Protein AF-A0A1R1YN65-F1 (afdb_monomer_lite)

Secondary structure (DSSP, 8-state):
-----------EEEEEEES-SS--EEEEESSGGG-SEEEEE-PPBT------S-SEEEEESS-EEEEEEEEETTTEEEEEEEE--SS---TT-----

Radius of gyration: 13.5 Å; chains: 1; bounding box: 42×22×29 Å

Sequence (97 aa):
MFKSIALLAAVSASLFVSVNSQSPFLKFYAHRRYNIKVKQFTPRINRCYTIGSFNSAKFLGTIIGRVKMYTGPGCTGHSAVRHLSTHPMLPNSIARY

Structure (mmCIF, N/CA/C/O backbone):
data_AF-A0A1R1YN65-F1
#
_entry.id   AF-A0A1R1YN65-F1
#
loop_
_atom_site.group_PDB
_atom_site.id
_atom_site.type_symbol
_atom_site.label_atom_id
_atom_site.label_alt_id
_atom_site.label_comp_id
_atom_site.label_asym_id
_atom_site.label_entity_id
_atom_site.label_seq_id
_atom_site.pdbx_PDB_ins_code
_atom_site.Cartn_x
_atom_site.Cartn_y
_atom_site.Cartn_z
_atom_site.occupancy
_atom_site.B_iso_or_equiv
_atom_site.auth_seq_id
_atom_site.auth_comp_id
_atom_site.auth_asym_id
_atom_site.auth_atom_id
_atom_site.pdbx_PDB_model_num
ATOM 1 N N . MET A 1 1 ? 31.348 -8.926 -8.641 1.00 37.19 1 MET A N 1
ATOM 2 C CA . MET A 1 1 ? 30.305 -8.560 -9.624 1.00 37.19 1 MET A CA 1
ATOM 3 C C . MET A 1 1 ? 28.974 -9.141 -9.141 1.00 37.19 1 MET A C 1
ATOM 5 O O . MET A 1 1 ? 28.716 -10.313 -9.367 1.00 37.19 1 MET A O 1
ATOM 9 N N . PHE A 1 2 ? 28.180 -8.387 -8.372 1.00 37.91 2 PHE A N 1
ATOM 10 C CA . PHE A 1 2 ? 26.898 -8.876 -7.839 1.00 37.91 2 PHE A CA 1
ATOM 11 C C . PHE A 1 2 ? 25.757 -8.420 -8.750 1.00 37.91 2 PHE A C 1
ATOM 13 O O . PHE A 1 2 ? 25.519 -7.224 -8.906 1.00 37.91 2 PHE A O 1
ATOM 20 N N . LYS A 1 3 ? 25.085 -9.387 -9.384 1.00 41.72 3 LYS A N 1
ATOM 21 C CA . LYS A 1 3 ? 23.907 -9.169 -10.229 1.00 41.72 3 LYS A CA 1
ATOM 22 C C . LYS A 1 3 ? 22.734 -8.710 -9.354 1.00 41.72 3 LYS A C 1
ATOM 24 O O . LYS A 1 3 ? 22.220 -9.480 -8.548 1.00 41.72 3 LYS A O 1
ATOM 29 N N . SER A 1 4 ? 22.312 -7.460 -9.525 1.00 42.00 4 SER A N 1
ATOM 30 C CA . SER A 1 4 ? 21.076 -6.930 -8.945 1.00 42.00 4 SER A CA 1
ATOM 31 C C . SER A 1 4 ? 19.874 -7.484 -9.706 1.00 42.00 4 SER A C 1
ATOM 33 O O . SER A 1 4 ? 19.545 -7.003 -10.786 1.00 42.00 4 SER A O 1
ATOM 35 N N . ILE A 1 5 ? 19.207 -8.489 -9.142 1.00 50.22 5 ILE A N 1
ATOM 36 C CA . ILE A 1 5 ? 17.881 -8.912 -9.599 1.00 50.2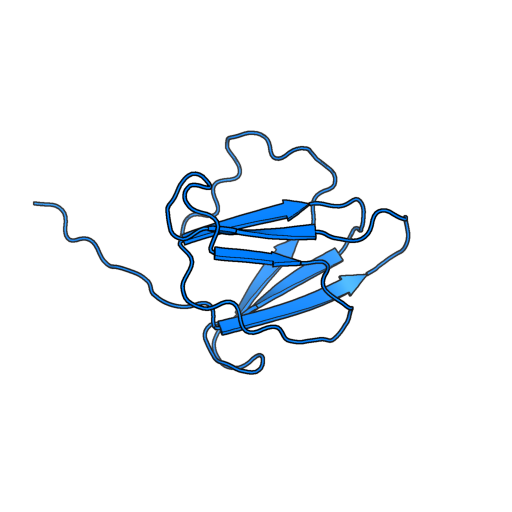2 5 ILE A CA 1
ATOM 37 C C . ILE A 1 5 ? 16.877 -7.953 -8.955 1.00 50.22 5 ILE A C 1
ATOM 39 O O . ILE A 1 5 ? 16.574 -8.044 -7.764 1.00 50.22 5 ILE A O 1
ATOM 43 N N . ALA A 1 6 ? 16.417 -6.971 -9.726 1.00 47.25 6 ALA A N 1
ATOM 44 C CA . ALA A 1 6 ? 15.327 -6.098 -9.322 1.00 47.25 6 ALA A CA 1
ATOM 45 C C . ALA A 1 6 ? 14.010 -6.892 -9.384 1.00 47.25 6 ALA A C 1
ATOM 47 O O . ALA A 1 6 ? 13.414 -7.037 -10.446 1.00 47.25 6 ALA A O 1
ATOM 48 N N . LEU A 1 7 ? 13.562 -7.426 -8.245 1.00 44.34 7 LEU A N 1
ATOM 49 C CA . LEU A 1 7 ? 12.231 -8.019 -8.095 1.00 44.34 7 LEU A CA 1
ATOM 50 C C . LEU A 1 7 ? 11.184 -6.899 -8.022 1.00 44.34 7 LEU A C 1
ATOM 52 O O . LEU A 1 7 ? 10.805 -6.414 -6.958 1.00 44.34 7 LEU A O 1
ATOM 56 N N . LEU A 1 8 ? 10.762 -6.457 -9.203 1.00 57.09 8 LEU A N 1
ATOM 57 C CA . LEU A 1 8 ? 9.552 -5.675 -9.418 1.00 57.09 8 LEU A CA 1
ATOM 58 C C . LEU A 1 8 ? 8.346 -6.596 -9.223 1.00 57.09 8 LEU A C 1
ATOM 60 O O . LEU A 1 8 ? 8.096 -7.426 -10.086 1.00 57.09 8 LEU A O 1
ATOM 64 N N . ALA A 1 9 ? 7.598 -6.442 -8.129 1.00 49.03 9 ALA A N 1
ATOM 65 C CA . ALA A 1 9 ? 6.138 -6.555 -8.157 1.00 49.03 9 ALA A CA 1
ATOM 66 C C . ALA A 1 9 ? 5.529 -6.372 -6.765 1.00 49.03 9 ALA A C 1
ATOM 68 O O . ALA A 1 9 ? 5.650 -7.230 -5.894 1.00 49.03 9 ALA A O 1
ATOM 69 N N . ALA A 1 10 ? 4.741 -5.312 -6.606 1.00 51.09 10 ALA A N 1
ATOM 70 C CA . ALA A 1 10 ? 3.506 -5.431 -5.849 1.00 51.09 10 ALA A CA 1
ATOM 71 C C . ALA A 1 10 ? 2.487 -4.409 -6.364 1.00 51.09 10 ALA A C 1
ATOM 73 O O . ALA A 1 10 ? 2.741 -3.211 -6.435 1.00 51.09 10 ALA A O 1
ATOM 74 N N . VAL A 1 11 ? 1.330 -4.902 -6.779 1.00 56.69 11 VAL A N 1
ATOM 75 C CA . VAL A 1 11 ? 0.366 -4.203 -7.609 1.00 56.69 11 VAL A CA 1
ATOM 76 C C . VAL A 1 11 ? -1.021 -4.140 -6.942 1.00 56.69 11 VAL A C 1
ATOM 78 O O . VAL A 1 11 ? -1.939 -3.549 -7.498 1.00 56.69 11 VAL A O 1
ATOM 81 N N . SER A 1 12 ? -1.189 -4.593 -5.689 1.00 47.47 12 SER A N 1
ATOM 82 C CA . SER A 1 12 ? -2.320 -4.144 -4.834 1.00 47.47 12 SER A CA 1
ATOM 83 C C . SER A 1 12 ? -2.297 -4.691 -3.407 1.00 47.47 12 SER A C 1
ATOM 85 O O . SER A 1 12 ? -1.570 -5.639 -3.144 1.00 47.47 12 SER A O 1
ATOM 87 N N . ALA A 1 13 ? -3.080 -4.117 -2.475 1.00 54.25 13 ALA A N 1
ATOM 88 C CA . ALA A 1 13 ? -3.286 -4.706 -1.147 1.00 54.25 13 ALA A CA 1
ATOM 89 C C . ALA A 1 13 ? -4.694 -4.524 -0.527 1.00 54.25 13 ALA A C 1
ATOM 91 O O . ALA A 1 13 ? -5.324 -3.507 -0.809 1.00 54.25 13 ALA A O 1
ATOM 92 N N . SER A 1 14 ? -5.142 -5.462 0.336 1.00 46.88 14 SER A N 1
ATOM 93 C CA . SER A 1 14 ? -6.444 -5.457 1.065 1.00 46.88 14 SER A CA 1
ATOM 94 C C . SER A 1 14 ? -6.324 -5.796 2.564 1.00 46.88 14 SER A C 1
ATOM 96 O O . SER A 1 14 ? -5.412 -6.528 2.948 1.00 46.88 14 SER A O 1
ATOM 98 N N . LEU A 1 15 ? -7.253 -5.282 3.392 1.00 50.69 15 LEU A N 1
ATOM 99 C CA . LEU A 1 15 ? -7.270 -5.387 4.867 1.00 50.69 15 LEU A CA 1
ATOM 100 C C . LEU A 1 15 ? -8.472 -6.181 5.429 1.00 50.69 15 LEU A C 1
ATOM 102 O O . LEU A 1 15 ? -9.582 -5.961 4.950 1.00 50.69 15 LEU A O 1
ATOM 106 N N . PHE A 1 16 ? -8.269 -6.963 6.506 1.00 48.28 16 PHE A N 1
ATOM 107 C CA . PHE A 1 16 ? -9.303 -7.571 7.387 1.00 48.28 16 PHE A CA 1
ATOM 108 C C . PHE A 1 16 ? -9.015 -7.212 8.872 1.00 48.28 16 PHE A C 1
ATOM 110 O O . PHE A 1 16 ? -7.834 -7.155 9.224 1.00 48.28 16 PHE A O 1
ATOM 117 N N . VAL A 1 17 ? -10.026 -6.946 9.727 1.00 52.16 17 VAL A N 1
ATOM 118 C CA . VAL A 1 17 ? -9.880 -6.245 11.042 1.00 52.16 17 VAL A CA 1
ATOM 119 C C . VAL A 1 17 ? -10.700 -6.851 12.202 1.00 5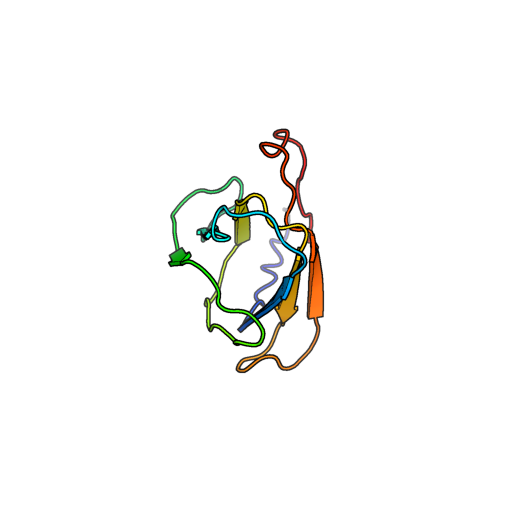2.16 17 VAL A C 1
ATOM 121 O O . VAL A 1 17 ? -11.846 -7.232 11.988 1.00 52.16 17 VAL A O 1
ATOM 124 N N . SER A 1 18 ? -10.137 -6.812 13.428 1.00 44.47 18 SER A N 1
ATOM 125 C CA . SER A 1 18 ? -10.819 -6.790 14.748 1.00 44.47 18 SER A CA 1
ATOM 126 C C . SER A 1 18 ? -10.389 -5.534 15.556 1.00 44.47 18 SER A C 1
ATOM 128 O O . SER A 1 18 ? -9.318 -4.978 15.314 1.00 44.47 18 SER A O 1
ATOM 130 N N . VAL A 1 19 ? -11.252 -5.051 16.456 1.00 47.75 19 VAL A N 1
ATOM 131 C CA . VAL A 1 19 ? -11.441 -3.654 16.917 1.00 47.75 19 VAL A CA 1
ATOM 132 C C . VAL A 1 19 ? -10.424 -3.156 17.974 1.00 47.75 19 VAL A C 1
ATOM 134 O O . VAL A 1 19 ? -10.385 -3.690 19.076 1.00 47.75 19 VAL A O 1
ATOM 137 N N . ASN A 1 20 ? -9.660 -2.085 17.671 1.00 47.84 20 ASN A N 1
ATOM 138 C CA . ASN A 1 20 ? -9.276 -0.988 18.593 1.00 47.84 20 ASN A CA 1
ATOM 139 C C . ASN A 1 20 ? -8.601 0.182 17.823 1.00 47.84 20 ASN A C 1
ATOM 141 O O . ASN A 1 20 ? -7.849 -0.034 16.875 1.00 47.84 20 ASN A O 1
ATOM 145 N N . SER A 1 21 ? -8.933 1.431 18.177 1.00 49.59 21 SER A N 1
ATOM 146 C CA . SER A 1 21 ? -9.084 2.558 17.229 1.00 49.59 21 SER A CA 1
ATOM 147 C C . SER A 1 21 ? -7.871 3.500 17.047 1.00 49.59 21 SER A C 1
ATOM 149 O O . SER A 1 21 ? -7.913 4.667 17.437 1.00 49.59 21 SER A O 1
ATOM 151 N N . GLN A 1 22 ? -6.824 3.056 16.347 1.00 57.31 22 GLN A N 1
ATOM 152 C CA . GLN A 1 22 ? -6.065 3.946 15.451 1.00 57.31 22 GLN A CA 1
ATOM 153 C C . GLN A 1 22 ? -6.176 3.420 14.029 1.00 57.31 22 GLN A C 1
ATOM 155 O O . GLN A 1 22 ? -5.821 2.274 13.740 1.00 57.31 22 GLN A O 1
ATOM 160 N N . SER A 1 23 ? -6.652 4.287 13.137 1.00 67.25 23 SER A N 1
ATOM 161 C CA . SER A 1 23 ? -6.765 3.992 11.716 1.00 67.25 23 SER A CA 1
ATOM 162 C C . SER A 1 23 ? -5.423 3.493 11.168 1.00 67.25 23 SER A C 1
ATOM 164 O O . SER A 1 23 ? -4.397 4.145 11.388 1.00 67.25 23 SER A O 1
ATOM 166 N N . PRO A 1 24 ? -5.402 2.360 10.446 1.00 76.56 24 PRO A N 1
ATOM 167 C CA . PRO A 1 24 ? -4.177 1.825 9.879 1.00 76.56 24 PRO A CA 1
ATOM 168 C C . PRO A 1 24 ? -3.569 2.867 8.940 1.00 76.56 24 PRO A C 1
ATOM 170 O O . PRO A 1 24 ? -4.285 3.586 8.240 1.00 76.56 24 PRO A O 1
ATOM 173 N N . PHE A 1 25 ? -2.246 2.967 8.917 1.00 83.00 25 PHE A N 1
ATOM 174 C CA . PHE A 1 25 ? -1.539 3.905 8.061 1.00 83.00 25 PHE A CA 1
ATOM 175 C C . PHE A 1 25 ? -0.370 3.217 7.373 1.00 83.00 25 PHE A C 1
ATOM 177 O O . PHE A 1 25 ? 0.597 2.777 7.999 1.00 83.00 25 PHE A O 1
ATOM 184 N N . LEU A 1 26 ? -0.480 3.104 6.056 1.00 87.31 26 LEU A N 1
ATOM 185 C CA . LEU A 1 26 ? 0.469 2.382 5.225 1.00 87.31 26 LEU A CA 1
ATOM 186 C C . LEU A 1 26 ? 1.369 3.401 4.534 1.00 87.31 26 LEU A C 1
ATOM 188 O O . LEU A 1 26 ? 0.878 4.377 3.964 1.00 87.31 26 LEU A O 1
ATOM 192 N N . LYS A 1 27 ? 2.682 3.170 4.569 1.00 90.81 27 LYS A N 1
ATOM 193 C CA . LYS A 1 27 ? 3.691 3.986 3.879 1.00 90.81 27 LYS A CA 1
ATOM 194 C C . LYS A 1 27 ? 4.551 3.093 2.997 1.00 90.81 27 LYS A C 1
ATOM 196 O O . LYS A 1 27 ? 5.052 2.080 3.474 1.00 90.81 27 LYS A O 1
ATOM 201 N N . PHE A 1 28 ? 4.763 3.496 1.752 1.00 91.25 28 PHE A N 1
ATOM 202 C CA . PHE A 1 28 ? 5.540 2.766 0.751 1.00 91.25 28 PHE A CA 1
ATOM 203 C C . PHE A 1 28 ? 6.702 3.616 0.254 1.00 91.25 28 PHE A C 1
ATOM 205 O O . PHE A 1 28 ? 6.565 4.835 0.122 1.00 91.25 28 PHE A O 1
ATOM 212 N N . TYR A 1 29 ? 7.830 2.971 -0.031 1.00 92.12 29 TYR A N 1
ATOM 213 C CA . TYR A 1 29 ? 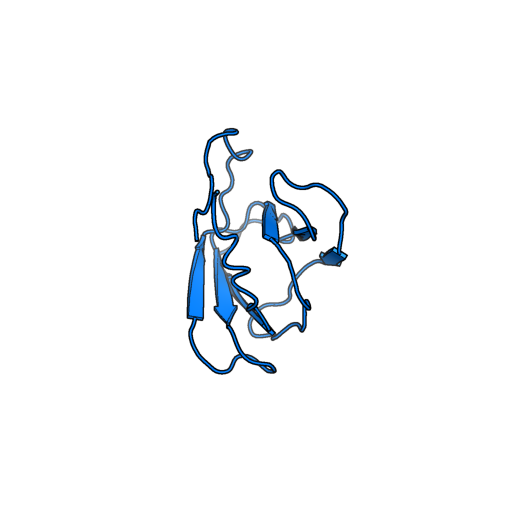9.098 3.630 -0.321 1.00 92.12 29 TYR A CA 1
ATOM 214 C C . TYR A 1 29 ? 9.802 2.988 -1.515 1.00 92.12 29 TYR A C 1
ATOM 216 O O . TYR A 1 29 ? 9.810 1.762 -1.646 1.00 92.12 29 TYR A O 1
ATOM 224 N N . ALA A 1 30 ? 10.419 3.808 -2.363 1.00 90.38 30 ALA A N 1
ATOM 225 C CA . ALA A 1 30 ? 11.082 3.359 -3.585 1.00 90.38 30 ALA A CA 1
ATOM 226 C C . ALA A 1 30 ? 12.362 2.576 -3.276 1.00 90.38 30 ALA A C 1
ATOM 228 O O . ALA A 1 30 ? 12.721 1.651 -4.001 1.00 90.38 30 ALA A O 1
ATOM 229 N N . HIS A 1 31 ? 13.051 2.927 -2.188 1.00 90.00 31 HIS A N 1
ATOM 230 C CA . HIS A 1 31 ? 14.314 2.309 -1.806 1.00 90.00 31 HIS A CA 1
ATOM 231 C C . HIS A 1 31 ? 14.162 1.403 -0.583 1.00 90.00 31 HIS A C 1
ATOM 233 O O . HIS A 1 31 ? 13.165 1.422 0.146 1.00 90.00 31 HIS A O 1
ATOM 239 N N . ARG A 1 32 ? 15.201 0.601 -0.341 1.00 82.31 32 ARG A N 1
ATOM 240 C CA . ARG A 1 32 ? 15.379 -0.115 0.927 1.00 82.31 32 ARG A CA 1
ATOM 241 C C . ARG A 1 32 ? 15.559 0.893 2.073 1.00 82.31 32 ARG A C 1
ATOM 243 O O . ARG A 1 32 ? 15.902 2.050 1.842 1.00 82.31 32 ARG A O 1
ATOM 250 N N . ARG A 1 33 ? 15.356 0.442 3.317 1.00 87.56 33 ARG A N 1
ATOM 251 C CA . ARG A 1 33 ? 15.495 1.261 4.543 1.00 87.56 33 ARG A CA 1
ATOM 252 C C . ARG A 1 33 ? 14.545 2.468 4.616 1.00 87.56 33 ARG A C 1
ATOM 254 O O . ARG A 1 33 ? 14.857 3.450 5.279 1.00 87.56 33 ARG A O 1
ATOM 261 N N . TYR A 1 34 ? 13.373 2.383 3.982 1.00 87.81 34 TYR A N 1
ATOM 262 C CA . TYR A 1 34 ? 12.323 3.404 4.068 1.00 87.81 34 TYR A CA 1
ATOM 263 C C . TYR A 1 34 ? 12.738 4.781 3.523 1.00 87.81 34 TYR A C 1
ATOM 265 O O . TYR A 1 34 ? 12.316 5.812 4.047 1.00 87.81 34 TYR A O 1
ATOM 273 N N . ASN A 1 35 ? 13.569 4.793 2.477 1.00 87.44 35 ASN A N 1
ATOM 274 C CA . ASN A 1 35 ? 14.033 6.015 1.825 1.00 87.44 35 ASN A CA 1
ATOM 275 C C . ASN A 1 35 ? 13.227 6.299 0.540 1.00 87.44 35 ASN A C 1
ATOM 277 O O . ASN A 1 35 ? 12.863 5.368 -0.179 1.00 87.44 35 ASN A O 1
ATOM 281 N N . ILE A 1 36 ? 12.954 7.580 0.272 1.00 92.94 36 ILE A N 1
ATOM 282 C CA . ILE A 1 36 ? 12.092 8.106 -0.804 1.00 92.94 36 ILE A CA 1
ATOM 283 C C . ILE A 1 36 ? 10.664 7.540 -0.747 1.00 92.94 36 ILE A C 1
ATOM 285 O O . ILE A 1 36 ? 10.380 6.429 -1.190 1.00 92.94 36 ILE A O 1
ATOM 289 N N . LYS A 1 37 ? 9.734 8.321 -0.192 1.00 93.50 37 LYS A N 1
ATOM 290 C CA . LYS A 1 37 ? 8.325 7.933 -0.048 1.00 93.50 37 LYS A CA 1
ATOM 291 C C . LYS A 1 37 ? 7.606 7.974 -1.399 1.00 93.50 37 LYS A C 1
ATOM 293 O O . LYS A 1 37 ? 7.586 9.011 -2.048 1.00 93.50 37 LYS A O 1
ATOM 298 N N . VAL A 1 38 ? 6.955 6.872 -1.760 1.00 93.00 38 VAL A N 1
ATOM 299 C CA . VAL A 1 38 ? 6.158 6.726 -2.991 1.00 93.00 38 VAL A CA 1
ATOM 300 C C . VAL A 1 38 ? 4.6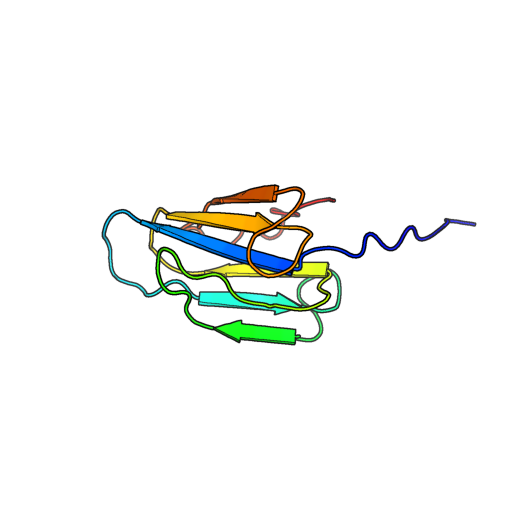90 7.030 -2.724 1.00 93.00 38 VAL A C 1
ATOM 302 O O . VAL A 1 38 ? 4.062 7.798 -3.444 1.00 93.00 38 VAL A O 1
ATOM 305 N N . LYS A 1 39 ? 4.121 6.433 -1.671 1.00 92.56 39 LYS A N 1
ATOM 306 C CA . LYS A 1 39 ? 2.695 6.571 -1.358 1.00 92.56 39 LYS A CA 1
ATOM 307 C C . LYS A 1 39 ? 2.444 6.396 0.130 1.00 92.56 39 LYS A C 1
ATOM 309 O O . LYS A 1 39 ? 3.127 5.618 0.796 1.00 92.56 39 LYS A O 1
ATOM 314 N N . GLN A 1 40 ? 1.448 7.105 0.649 1.00 93.00 40 GLN A N 1
ATOM 315 C CA . GLN A 1 40 ? 0.936 6.900 2.001 1.00 93.00 40 GLN A CA 1
ATOM 316 C C . GLN A 1 40 ? -0.578 7.082 2.029 1.00 93.00 40 GLN A C 1
ATOM 318 O O . GLN A 1 40 ? -1.087 7.958 1.333 1.00 93.00 40 GLN A O 1
ATOM 323 N N . PHE A 1 41 ? -1.288 6.264 2.802 1.00 89.62 41 PHE A N 1
ATOM 324 C CA . PHE A 1 41 ? -2.739 6.381 2.964 1.00 89.62 41 PHE A CA 1
ATOM 325 C C . PHE A 1 41 ? -3.254 5.512 4.116 1.00 89.62 41 PHE A C 1
ATOM 327 O O . PHE A 1 41 ? -2.580 4.585 4.575 1.00 89.62 41 PHE A O 1
ATOM 334 N N . THR A 1 42 ? -4.487 5.792 4.533 1.00 88.00 42 THR A N 1
ATOM 335 C CA . THR A 1 42 ? -5.281 4.923 5.404 1.00 88.00 42 THR A CA 1
ATOM 336 C C . THR A 1 42 ? -6.104 3.961 4.547 1.00 88.00 42 THR A C 1
ATOM 338 O O . THR A 1 42 ? -6.982 4.416 3.807 1.00 88.00 42 THR A O 1
ATOM 341 N N . PRO A 1 43 ? -5.831 2.645 4.582 1.00 83.88 43 PRO A N 1
ATOM 342 C CA . PRO A 1 43 ? -6.607 1.678 3.826 1.00 83.88 43 PRO A CA 1
ATOM 343 C C . PRO A 1 43 ? -7.997 1.509 4.435 1.00 83.88 43 PRO A C 1
ATOM 345 O O . PRO A 1 43 ? -8.175 1.526 5.653 1.00 83.88 43 PRO A O 1
ATOM 348 N N . ARG A 1 44 ? -8.976 1.273 3.567 1.00 84.75 44 ARG A N 1
ATOM 349 C CA . ARG A 1 44 ? -10.294 0.763 3.938 1.00 84.75 44 ARG A CA 1
ATOM 350 C C . ARG A 1 44 ? -10.296 -0.760 3.823 1.00 84.75 44 ARG A C 1
ATOM 352 O O . ARG A 1 44 ? -9.620 -1.333 2.965 1.00 84.75 44 ARG A O 1
ATOM 359 N N . ILE A 1 45 ? -11.066 -1.400 4.692 1.00 81.69 45 ILE A N 1
ATOM 360 C CA . ILE A 1 45 ? -11.296 -2.849 4.686 1.00 81.69 45 ILE A CA 1
ATOM 361 C C . ILE A 1 45 ? -11.878 -3.264 3.327 1.00 81.69 45 ILE A C 1
ATOM 363 O O . ILE A 1 45 ? -12.650 -2.510 2.731 1.00 81.69 45 ILE A O 1
ATOM 367 N N . ASN A 1 46 ? -11.480 -4.437 2.823 1.00 81.31 46 ASN A N 1
ATOM 368 C CA . ASN A 1 46 ? -11.966 -5.011 1.557 1.00 81.31 46 ASN A CA 1
ATOM 369 C C . ASN A 1 46 ? -11.802 -4.115 0.311 1.00 81.31 46 ASN A C 1
ATOM 371 O O . ASN A 1 46 ? -12.503 -4.287 -0.684 1.00 81.31 46 ASN A O 1
ATOM 375 N N . ARG A 1 47 ? -10.870 -3.155 0.333 1.00 87.75 47 ARG A N 1
ATOM 376 C CA . ARG A 1 47 ? -10.501 -2.350 -0.841 1.00 87.75 47 ARG A CA 1
ATOM 377 C C . ARG A 1 47 ? -9.118 -2.734 -1.354 1.00 87.75 47 ARG A C 1
ATOM 379 O O . ARG A 1 47 ? -8.239 -3.090 -0.576 1.00 87.75 47 ARG A O 1
ATOM 386 N N . CYS A 1 48 ? -8.945 -2.639 -2.670 1.00 90.00 48 CYS A N 1
ATOM 387 C CA . CYS A 1 48 ? -7.679 -2.831 -3.371 1.00 90.00 48 CYS A CA 1
ATOM 388 C C . CYS A 1 48 ? -7.107 -1.476 -3.785 1.00 90.00 48 CYS A C 1
ATOM 390 O O . CYS A 1 48 ? -7.821 -0.640 -4.336 1.00 90.00 48 CYS A O 1
ATOM 392 N N . TYR A 1 49 ? -5.816 -1.267 -3.535 1.00 90.94 49 TYR A N 1
ATOM 393 C CA . TYR A 1 49 ? -5.128 -0.013 -3.842 1.00 90.94 49 TYR A CA 1
ATOM 394 C C . TYR A 1 49 ? -3.928 -0.250 -4.747 1.00 90.94 49 TYR A C 1
ATOM 396 O O . TYR A 1 49 ? -3.024 -0.988 -4.368 1.00 90.94 49 TYR A O 1
ATOM 404 N N . THR A 1 50 ? -3.865 0.430 -5.891 1.00 92.62 50 THR A N 1
ATOM 405 C CA . THR A 1 50 ? -2.664 0.440 -6.737 1.00 92.62 50 THR A CA 1
ATOM 406 C C . THR A 1 50 ? -1.579 1.287 -6.077 1.00 92.62 50 THR A C 1
ATOM 408 O O . THR A 1 50 ? -1.796 2.468 -5.785 1.00 92.62 50 THR A O 1
ATOM 411 N N . ILE A 1 51 ? -0.418 0.684 -5.819 1.00 90.56 51 ILE A N 1
ATOM 412 C CA . ILE A 1 51 ? 0.721 1.350 -5.168 1.00 90.56 51 ILE A CA 1
ATOM 413 C C . ILE A 1 51 ? 1.771 1.795 -6.188 1.00 90.56 51 ILE A C 1
ATOM 415 O O . ILE A 1 51 ? 2.290 2.901 -6.065 1.00 90.56 51 ILE A O 1
ATOM 419 N N . GLY A 1 52 ? 2.038 0.957 -7.193 1.00 88.12 52 GLY A N 1
ATOM 420 C CA . GLY A 1 52 ? 3.211 1.076 -8.059 1.00 88.12 52 GLY A CA 1
ATOM 421 C C . GLY A 1 52 ? 4.425 0.359 -7.464 1.00 88.12 52 GLY A C 1
ATOM 422 O O . GLY A 1 52 ? 4.326 -0.303 -6.431 1.00 88.12 52 GLY A O 1
ATOM 423 N N . SER A 1 53 ? 5.575 0.484 -8.121 1.00 87.81 53 SER A N 1
ATOM 424 C CA . SER A 1 53 ? 6.818 -0.152 -7.681 1.00 87.81 53 SER A CA 1
ATOM 425 C C . SER A 1 53 ? 7.317 0.431 -6.354 1.00 87.81 53 SER A C 1
ATOM 427 O O . SER A 1 53 ? 7.441 1.645 -6.201 1.00 87.81 53 SER A O 1
ATOM 429 N N . PHE A 1 54 ? 7.642 -0.439 -5.396 1.00 90.25 54 PHE A N 1
ATOM 430 C CA . PHE A 1 54 ? 8.255 -0.073 -4.117 1.00 90.25 54 PHE A CA 1
ATOM 431 C C . PHE A 1 54 ? 9.232 -1.166 -3.659 1.00 90.25 54 PHE A C 1
ATOM 433 O O . PHE A 1 54 ? 9.179 -2.297 -4.135 1.00 90.25 54 PHE A O 1
ATOM 440 N N . ASN A 1 55 ? 10.115 -0.833 -2.718 1.00 90.31 55 ASN A N 1
ATOM 441 C CA . ASN A 1 55 ? 11.170 -1.722 -2.210 1.00 90.31 55 ASN A CA 1
ATOM 442 C C . ASN A 1 55 ? 11.130 -1.859 -0.675 1.00 90.31 55 ASN A C 1
ATOM 444 O O . ASN A 1 55 ? 11.701 -2.784 -0.104 1.00 90.31 55 ASN A O 1
ATOM 448 N N . SER A 1 56 ? 10.429 -0.964 0.028 1.00 87.81 56 SER A N 1
ATOM 449 C CA . SER A 1 56 ? 10.115 -1.147 1.450 1.00 87.81 56 SER A CA 1
ATOM 450 C C . SER A 1 56 ? 8.782 -0.501 1.836 1.00 87.81 56 SER A C 1
ATOM 452 O O . SER A 1 56 ? 8.289 0.391 1.142 1.00 87.81 56 SER A O 1
ATOM 454 N N . ALA A 1 57 ? 8.173 -0.967 2.931 1.00 89.94 57 ALA A N 1
ATOM 455 C CA . ALA A 1 57 ? 6.896 -0.457 3.424 1.00 89.94 57 ALA A CA 1
ATOM 456 C C . ALA A 1 57 ? 6.819 -0.483 4.958 1.00 89.94 57 ALA A C 1
ATOM 458 O O . ALA A 1 57 ? 7.366 -1.384 5.588 1.00 89.94 57 ALA A O 1
ATOM 459 N N . LYS A 1 58 ? 6.125 0.497 5.547 1.00 87.88 58 LYS A N 1
ATOM 460 C CA . LYS A 1 58 ? 5.760 0.522 6.971 1.00 87.88 58 LYS A CA 1
ATOM 461 C C . LYS A 1 58 ? 4.250 0.374 7.104 1.00 87.88 58 LYS A C 1
ATOM 463 O O . LYS A 1 58 ? 3.502 1.113 6.462 1.00 87.88 58 LYS A O 1
ATOM 468 N N . PHE A 1 59 ? 3.822 -0.545 7.961 1.00 84.75 59 PHE A N 1
ATOM 469 C CA . PHE A 1 59 ? 2.417 -0.786 8.274 1.00 84.75 59 PHE A CA 1
ATOM 470 C C . PHE A 1 59 ? 2.177 -0.365 9.722 1.00 84.75 59 PHE A C 1
ATOM 472 O O . PHE A 1 59 ? 2.576 -1.068 10.644 1.00 84.75 59 PHE A O 1
ATOM 479 N N . LEU A 1 60 ? 1.625 0.832 9.902 1.00 78.06 60 LEU A N 1
ATOM 480 C CA . LEU A 1 60 ? 1.434 1.470 11.204 1.00 78.06 60 LEU A CA 1
ATOM 481 C C . LEU A 1 60 ? -0.042 1.381 11.621 1.00 78.06 60 LEU A C 1
ATOM 483 O O . LEU A 1 60 ? -0.919 1.330 10.758 1.00 78.06 60 LEU A O 1
ATOM 487 N N . GLY A 1 61 ? -0.316 1.424 12.925 1.00 67.00 61 GLY A N 1
ATOM 488 C CA . GLY A 1 61 ? -1.669 1.467 13.496 1.00 67.00 61 GLY A CA 1
ATOM 489 C C . GLY A 1 61 ? -1.943 0.326 14.479 1.00 67.00 61 GLY A C 1
ATOM 490 O O . GLY A 1 61 ? -1.253 -0.691 14.467 1.00 67.00 61 GLY A O 1
ATOM 491 N N . THR A 1 62 ? -2.947 0.505 15.341 1.00 58.25 62 THR A N 1
ATOM 492 C CA . THR A 1 62 ? -3.269 -0.427 16.441 1.00 58.25 62 THR A CA 1
ATOM 493 C C . THR A 1 62 ? -4.228 -1.550 16.061 1.00 58.25 62 THR A C 1
ATOM 495 O O . THR A 1 62 ? -4.563 -2.387 16.897 1.00 58.25 62 THR A O 1
ATOM 498 N N . ILE A 1 63 ? -4.654 -1.619 14.803 1.00 59.75 63 ILE A N 1
ATOM 499 C CA . ILE A 1 63 ? -5.541 -2.688 14.365 1.00 59.75 63 ILE A CA 1
ATOM 500 C C . ILE A 1 63 ? -4.760 -3.992 14.194 1.00 59.75 63 ILE A C 1
ATOM 502 O O . IL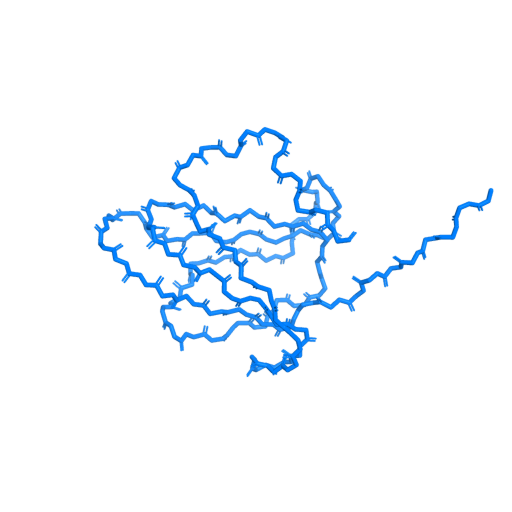E A 1 63 ? -3.870 -4.086 13.348 1.00 59.75 63 ILE A O 1
ATOM 506 N N . ILE A 1 64 ? -5.170 -5.025 14.934 1.00 61.19 64 ILE A N 1
ATOM 507 C CA . ILE A 1 64 ? -4.774 -6.415 14.689 1.00 61.19 64 ILE A CA 1
ATOM 508 C C . ILE A 1 64 ? -5.481 -6.859 13.404 1.00 61.19 64 ILE A C 1
ATOM 510 O O . ILE A 1 64 ? -6.602 -7.367 13.406 1.00 61.19 64 ILE A O 1
ATOM 514 N N . GLY A 1 65 ? -4.835 -6.582 12.278 1.00 69.88 65 GLY A N 1
ATOM 515 C CA . GLY A 1 65 ? -5.329 -6.898 10.948 1.00 69.88 65 GLY A CA 1
ATOM 516 C C . GLY A 1 65 ? -4.230 -7.439 10.048 1.00 69.88 65 GLY A C 1
ATOM 517 O O . GLY A 1 65 ? -3.048 -7.470 10.400 1.00 69.88 65 GLY A O 1
ATOM 518 N N . ARG A 1 66 ? -4.622 -7.891 8.860 1.00 79.00 66 ARG A N 1
ATOM 519 C CA . ARG A 1 66 ? -3.699 -8.422 7.850 1.00 79.00 66 ARG A CA 1
ATOM 520 C C . ARG A 1 66 ? -3.761 -7.562 6.597 1.00 79.00 66 ARG A C 1
ATOM 522 O O . ARG A 1 66 ? -4.849 -7.321 6.092 1.00 79.00 66 ARG A O 1
ATOM 529 N N . VAL A 1 67 ? -2.608 -7.140 6.090 1.00 84.50 67 VAL A N 1
ATOM 530 C CA . VAL A 1 67 ? -2.440 -6.565 4.752 1.00 84.50 67 VAL A CA 1
ATOM 531 C C . VAL A 1 67 ? -2.071 -7.712 3.817 1.00 84.50 67 VAL A C 1
ATOM 533 O O . VAL A 1 67 ? -1.008 -8.315 3.969 1.00 84.50 67 VAL A O 1
ATOM 536 N N . LYS A 1 68 ? -2.926 -8.033 2.849 1.00 88.88 68 LYS A N 1
ATOM 537 C CA . LYS A 1 68 ? -2.588 -8.966 1.766 1.00 88.88 68 LYS A CA 1
ATOM 538 C C . LYS A 1 68 ? -2.115 -8.161 0.572 1.00 88.88 68 LYS A C 1
ATOM 540 O O . LYS A 1 68 ? -2.890 -7.349 0.100 1.00 88.88 68 LYS A O 1
ATOM 545 N N . MET A 1 69 ? -0.882 -8.359 0.126 1.00 90.12 69 MET A N 1
ATOM 546 C CA . MET A 1 69 ? -0.247 -7.668 -0.997 1.00 90.12 69 MET A CA 1
ATOM 547 C C . MET A 1 69 ? -0.192 -8.603 -2.201 1.00 90.12 69 MET A C 1
ATOM 549 O O . MET A 1 69 ? 0.021 -9.793 -2.012 1.00 90.12 69 MET A O 1
ATOM 553 N N . TYR A 1 70 ? -0.349 -8.082 -3.409 1.00 90.19 70 TYR A N 1
ATOM 554 C CA . TYR A 1 70 ? -0.456 -8.843 -4.653 1.00 90.19 70 TYR A CA 1
ATOM 555 C C . TYR A 1 70 ? 0.586 -8.392 -5.665 1.00 90.19 70 TYR A C 1
ATOM 557 O O . TYR A 1 70 ? 0.965 -7.232 -5.613 1.00 90.19 70 TYR A O 1
ATOM 565 N N . THR A 1 71 ? 1.011 -9.242 -6.600 1.00 88.19 71 THR A N 1
ATOM 566 C CA . THR A 1 71 ? 1.949 -8.896 -7.688 1.00 88.19 71 THR A CA 1
ATOM 567 C C . THR A 1 71 ? 1.267 -8.338 -8.939 1.00 88.19 71 THR A C 1
ATOM 569 O O . THR A 1 71 ? 1.972 -7.867 -9.823 1.00 88.19 71 THR A O 1
ATOM 572 N N . GLY A 1 72 ? -0.068 -8.392 -9.031 1.00 85.19 72 GLY A N 1
ATOM 573 C CA . GLY A 1 72 ? -0.876 -7.917 -10.165 1.00 85.19 72 GLY A CA 1
ATOM 574 C C . GLY A 1 72 ? -1.929 -6.852 -9.787 1.00 85.19 72 GLY A C 1
ATOM 575 O O . GLY A 1 72 ? -2.255 -6.670 -8.601 1.00 85.19 72 GLY A O 1
ATOM 576 N N . PRO A 1 73 ? -2.389 -6.047 -10.764 1.00 85.06 73 PRO A N 1
ATOM 577 C CA . PRO A 1 73 ? -3.322 -4.951 -10.514 1.00 85.06 73 PRO A CA 1
ATOM 578 C C . PRO A 1 73 ? -4.686 -5.478 -10.101 1.00 85.06 73 PRO A C 1
ATOM 580 O O . PRO A 1 73 ? -5.071 -6.583 -10.466 1.00 85.06 73 PRO A O 1
ATOM 583 N N . GLY A 1 74 ? -5.414 -4.697 -9.300 1.00 87.81 74 GLY A N 1
ATOM 584 C CA . GLY A 1 74 ? -6.768 -5.076 -8.883 1.00 87.81 74 GLY A CA 1
ATOM 585 C C . GLY A 1 74 ? -6.842 -6.341 -8.016 1.00 87.81 74 GLY A C 1
ATOM 586 O O . GLY A 1 74 ? -7.820 -7.066 -8.085 1.00 87.81 74 GLY A O 1
ATOM 587 N N . CYS A 1 75 ? -5.828 -6.605 -7.194 1.00 91.12 75 CYS A N 1
ATOM 588 C CA . CYS A 1 75 ? -5.710 -7.767 -6.302 1.00 91.12 75 CYS A CA 1
ATOM 589 C C . CYS A 1 75 ? -5.585 -9.114 -7.019 1.00 91.12 75 CYS A C 1
ATOM 591 O O . CYS A 1 75 ? -6.173 -10.106 -6.595 1.00 91.12 75 CYS A O 1
ATOM 593 N N . THR A 1 76 ? -4.779 -9.155 -8.083 1.00 90.69 76 THR A N 1
ATOM 594 C CA . THR A 1 76 ? -4.537 -10.353 -8.903 1.00 90.69 76 THR A CA 1
ATOM 595 C C . THR A 1 76 ? -3.094 -10.863 -8.787 1.00 90.69 76 THR A C 1
ATOM 597 O O . THR A 1 76 ? -2.203 -10.162 -8.307 1.00 90.69 76 THR A O 1
ATOM 600 N N . GLY A 1 77 ? -2.842 -12.097 -9.233 1.00 91.44 77 GLY A N 1
ATOM 601 C CA . GLY A 1 77 ? -1.509 -12.710 -9.216 1.00 91.44 77 GLY A CA 1
ATOM 602 C C . GLY A 1 77 ? -1.093 -13.270 -7.851 1.00 91.44 77 GLY A C 1
ATOM 603 O O . GLY A 1 77 ? -1.926 -13.550 -6.986 1.00 91.44 77 GLY A O 1
ATOM 604 N N . HIS A 1 78 ? 0.215 -13.455 -7.663 1.00 91.19 78 HIS A N 1
ATOM 605 C CA . HIS A 1 78 ? 0.770 -13.980 -6.416 1.00 91.19 78 HIS A CA 1
ATOM 606 C C . HIS A 1 78 ? 0.547 -13.006 -5.269 1.00 91.19 78 HIS A C 1
ATOM 608 O O . HIS A 1 78 ? 0.498 -11.794 -5.474 1.00 91.19 78 HIS A O 1
ATOM 614 N N . SER A 1 79 ? 0.435 -13.535 -4.050 1.00 91.19 79 SER A N 1
ATOM 615 C CA . SER A 1 79 ? 0.150 -12.709 -2.883 1.00 91.19 79 SER A CA 1
ATOM 616 C C . SER A 1 79 ? 0.987 -13.060 -1.663 1.00 91.19 79 SER A C 1
ATOM 618 O O . SER A 1 79 ? 1.343 -14.217 -1.453 1.00 91.19 79 SER A O 1
ATOM 620 N N . ALA A 1 80 ? 1.253 -12.051 -0.837 1.00 85.56 80 ALA A N 1
ATOM 621 C CA . ALA A 1 80 ? 1.917 -12.171 0.450 1.00 85.56 80 ALA A CA 1
ATOM 622 C C . ALA A 1 80 ? 1.082 -11.477 1.530 1.00 85.56 80 ALA A C 1
ATOM 624 O O . ALA A 1 80 ? 0.617 -10.354 1.347 1.00 85.56 80 ALA A O 1
ATOM 625 N N . VAL A 1 81 ? 0.905 -12.131 2.675 1.00 84.94 81 VAL A N 1
ATOM 626 C CA . VAL A 1 81 ? 0.165 -11.570 3.812 1.00 84.94 81 VAL A CA 1
ATOM 627 C C . VAL A 1 81 ? 1.146 -11.033 4.852 1.00 84.94 81 VAL A C 1
ATOM 629 O O . VAL A 1 81 ? 2.176 -11.653 5.137 1.00 84.94 81 VAL A O 1
ATOM 632 N N . ARG A 1 82 ? 0.849 -9.859 5.410 1.00 80.31 82 ARG A N 1
ATOM 633 C CA . ARG A 1 82 ? 1.632 -9.205 6.462 1.00 80.31 82 ARG A CA 1
ATOM 634 C C . ARG A 1 82 ? 0.710 -8.754 7.581 1.00 80.31 82 ARG A C 1
ATOM 636 O O . ARG A 1 82 ? -0.351 -8.191 7.330 1.00 80.31 82 ARG A O 1
ATOM 643 N N . HIS A 1 83 ? 1.114 -9.014 8.815 1.00 75.31 83 HIS A N 1
ATOM 644 C CA . HIS A 1 83 ? 0.384 -8.542 9.980 1.00 75.31 83 HIS A CA 1
ATOM 645 C C . HIS A 1 83 ? 0.648 -7.054 10.195 1.00 75.31 83 HIS A C 1
ATOM 647 O O . HIS A 1 83 ? 1.789 -6.597 10.107 1.00 75.31 83 HIS A O 1
ATOM 653 N N . LEU A 1 84 ? -0.413 -6.312 10.492 1.00 70.75 84 LEU A N 1
ATOM 654 C CA . LEU A 1 84 ? -0.298 -5.019 11.148 1.00 70.75 84 LEU A CA 1
ATOM 655 C C . LEU A 1 84 ? 0.142 -5.305 12.584 1.00 70.75 84 LEU A C 1
ATOM 657 O O . LEU A 1 84 ? -0.560 -5.999 13.317 1.00 70.75 84 LEU A O 1
ATOM 661 N N . SER A 1 85 ? 1.342 -4.858 12.946 1.00 59.50 85 SER A N 1
ATOM 662 C CA . SER A 1 85 ? 1.847 -4.999 14.309 1.00 59.50 85 SER A CA 1
ATOM 663 C C . SER A 1 85 ? 1.675 -3.684 15.052 1.00 59.50 85 SER A C 1
ATOM 665 O O . SER A 1 85 ? 1.987 -2.618 14.524 1.00 59.50 85 SER A O 1
ATOM 667 N N . THR A 1 86 ? 1.216 -3.792 16.296 1.00 49.56 86 THR A N 1
ATOM 668 C CA . THR A 1 86 ? 1.120 -2.698 17.268 1.00 49.56 86 THR A CA 1
ATOM 669 C C . THR A 1 86 ? 2.484 -2.250 17.788 1.00 49.56 86 THR A C 1
ATOM 671 O O . THR A 1 86 ? 2.585 -1.203 18.422 1.00 49.56 86 THR A O 1
ATOM 674 N N . HIS A 1 87 ? 3.541 -3.026 17.538 1.00 43.78 87 HIS A N 1
ATOM 675 C CA . HIS A 1 87 ? 4.871 -2.673 18.006 1.00 43.78 87 HIS A CA 1
ATOM 676 C C . HIS A 1 87 ? 5.511 -1.642 17.071 1.00 43.78 87 HIS A C 1
ATOM 678 O O . HIS A 1 87 ? 5.499 -1.850 15.851 1.00 43.78 87 HIS A O 1
ATOM 684 N N . PRO A 1 88 ? 6.135 -0.567 17.602 1.00 41.97 88 PRO A N 1
ATOM 685 C CA . PRO A 1 88 ? 7.092 0.202 16.820 1.00 41.97 88 PRO A CA 1
ATOM 686 C C . PRO A 1 88 ? 8.076 -0.812 16.254 1.00 41.97 88 PRO A C 1
ATOM 688 O O . PRO A 1 88 ? 8.684 -1.562 17.015 1.00 41.97 88 PRO A O 1
ATOM 691 N N . MET A 1 89 ? 8.125 -0.923 14.923 1.00 43.97 89 MET A N 1
ATOM 692 C CA . MET A 1 89 ? 8.959 -1.913 14.255 1.00 43.97 89 MET A CA 1
ATOM 693 C C . MET A 1 89 ? 10.356 -1.836 14.856 1.00 43.97 89 MET A C 1
ATOM 695 O O . MET A 1 89 ? 11.078 -0.867 14.614 1.00 43.97 89 MET A O 1
ATOM 699 N N . LEU A 1 90 ? 10.726 -2.854 15.641 1.00 35.97 90 LEU A N 1
ATOM 700 C CA . LEU A 1 90 ? 12.115 -3.070 15.997 1.00 35.97 90 LEU A CA 1
ATOM 701 C C . LEU A 1 90 ? 12.886 -3.036 14.669 1.00 35.97 90 LEU A C 1
ATOM 703 O O . LEU A 1 90 ? 12.419 -3.636 13.686 1.00 35.97 90 LEU A O 1
ATOM 707 N N . PRO A 1 91 ? 14.025 -2.325 14.611 1.00 39.06 91 PRO A N 1
ATOM 708 C CA . PRO A 1 91 ? 14.734 -1.986 13.372 1.00 39.06 91 PRO A CA 1
ATOM 709 C C . PRO A 1 91 ? 15.122 -3.197 12.499 1.00 39.06 91 PRO A C 1
ATOM 711 O O . PRO A 1 91 ? 15.507 -3.023 11.346 1.00 39.06 91 PRO A O 1
ATOM 714 N N . ASN A 1 92 ? 14.949 -4.418 13.014 1.00 34.12 92 ASN A N 1
ATOM 715 C CA . ASN A 1 92 ? 15.288 -5.686 12.380 1.00 34.12 92 ASN A CA 1
ATOM 716 C C . ASN A 1 92 ? 14.113 -6.467 11.770 1.00 34.12 92 ASN A C 1
ATOM 718 O O . ASN A 1 92 ? 14.325 -7.581 11.296 1.00 34.12 92 ASN A O 1
ATOM 722 N N . SER A 1 93 ? 12.899 -5.914 11.691 1.00 36.00 93 SER A N 1
ATOM 723 C CA . SER A 1 93 ? 11.810 -6.533 10.908 1.00 36.00 93 SER A CA 1
ATOM 724 C C . SER A 1 93 ? 11.986 -6.267 9.404 1.00 36.00 93 SER A C 1
ATOM 726 O O . SER A 1 93 ? 11.181 -5.623 8.734 1.00 36.00 93 SER A O 1
ATOM 728 N N . ILE A 1 94 ? 13.107 -6.753 8.867 1.00 35.00 94 ILE A N 1
ATOM 729 C CA . ILE A 1 94 ? 13.419 -6.742 7.442 1.00 35.00 94 ILE A CA 1
ATOM 730 C C . ILE A 1 94 ? 12.550 -7.816 6.788 1.00 35.00 94 ILE A C 1
ATOM 732 O O . ILE A 1 94 ? 12.855 -9.004 6.868 1.00 35.00 94 ILE A O 1
ATOM 736 N N . ALA A 1 95 ? 11.483 -7.406 6.106 1.00 34.94 95 ALA A N 1
ATOM 737 C CA . ALA A 1 95 ? 10.876 -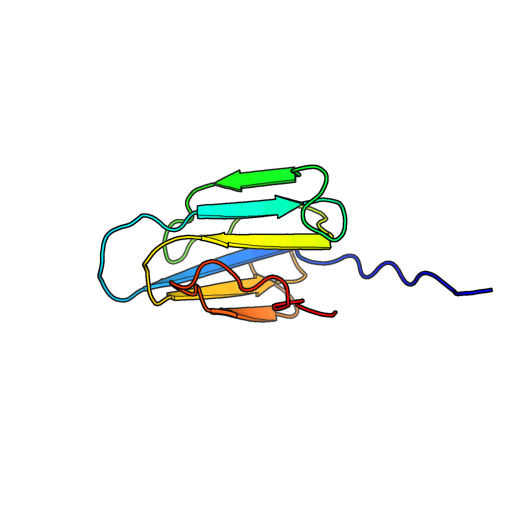8.251 5.087 1.00 34.94 95 ALA A CA 1
ATOM 738 C C . ALA A 1 95 ? 11.898 -8.391 3.948 1.00 34.94 95 ALA A C 1
ATOM 740 O O . ALA A 1 95 ? 12.042 -7.493 3.117 1.00 34.94 95 ALA A O 1
ATOM 741 N N . ARG A 1 96 ? 12.681 -9.472 3.980 1.00 27.86 96 ARG A N 1
ATOM 742 C CA . ARG A 1 96 ? 13.548 -9.863 2.868 1.00 27.86 96 ARG A CA 1
ATOM 743 C C . ARG A 1 96 ? 12.663 -10.518 1.808 1.00 27.86 96 ARG A C 1
ATOM 745 O O . ARG A 1 96 ? 11.877 -11.405 2.139 1.00 27.86 96 ARG A O 1
ATOM 752 N N . TYR A 1 97 ? 12.755 -10.000 0.588 1.00 38.38 97 TYR A N 1
ATOM 753 C CA . TYR A 1 97 ? 12.330 -10.673 -0.636 1.00 38.38 97 TYR A CA 1
ATOM 754 C C . TYR A 1 97 ? 13.518 -11.460 -1.171 1.00 38.38 97 TYR A C 1
ATOM 756 O O . TYR A 1 97 ? 14.644 -10.910 -1.074 1.00 38.38 97 TYR A O 1
#

Foldseek 3Di:
DDDDPPPDFWFKKAKDFDDDDDQKKKWFAADPPRPHTQDIDRDDHPDIDGRGTGDDMDIEDDTQMKIWIARDHPRDHDIDIDTRDNDPPPSPPDPDD

Organism: NCBI:txid133412

pLDDT: mean 70.66, std 20.79, range [27.86, 93.5]